Protein AF-A0A662AWI0-F1 (afdb_monomer)

Secondary structure (DSSP, 8-state):
-HHHHHHHHHHHHHTT-----------SSEEEEEESSSEEEEEEETTTTEEEEEETT--EEEEEE--PPTT-EEEEEEEEESSSS-SSSS-EEEEEEEEEE--SSS--EEEEEEEEEETT--EEEEEETEEEEEEEE-TTS-EEEEEEEPP--

Structure (mmCIF, N/CA/C/O backbone):
data_AF-A0A662AWI0-F1
#
_entry.id   AF-A0A662AWI0-F1
#
loop_
_atom_site.group_PDB
_atom_site.id
_atom_site.type_symbol
_atom_site.label_atom_id
_atom_site.label_alt_id
_atom_site.label_comp_id
_atom_site.label_asym_id
_atom_site.label_entity_id
_atom_site.label_seq_id
_atom_site.pdbx_PDB_ins_code
_atom_site.Cartn_x
_atom_site.Cartn_y
_atom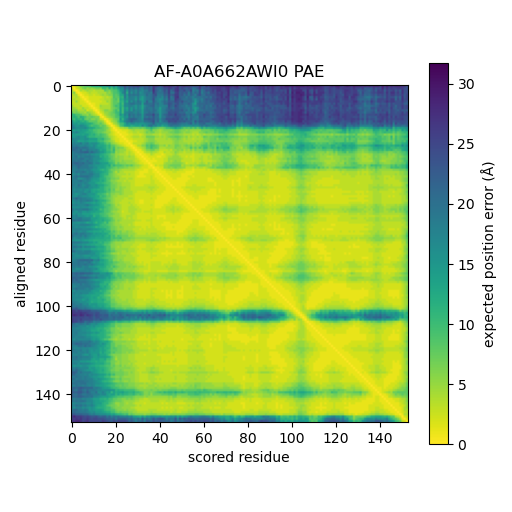_site.Cartn_z
_atom_site.occupancy
_atom_site.B_iso_or_equiv
_atom_site.auth_seq_id
_atom_site.auth_comp_id
_atom_site.auth_asym_id
_atom_site.auth_atom_id
_atom_site.pdbx_PDB_model_num
ATOM 1 N N . MET A 1 1 ? -34.612 44.809 31.678 1.00 61.56 1 MET A N 1
ATOM 2 C CA . MET A 1 1 ? -33.564 44.032 32.384 1.00 61.56 1 MET A CA 1
ATOM 3 C C . MET A 1 1 ? -33.670 42.532 32.130 1.00 61.56 1 MET A C 1
ATOM 5 O O . MET A 1 1 ? -32.707 41.987 31.619 1.00 61.56 1 MET A O 1
ATOM 9 N N . LYS A 1 2 ? -34.803 41.861 32.410 1.00 57.25 2 LYS A N 1
ATOM 10 C CA . LYS A 1 2 ? -34.937 40.403 32.182 1.00 57.25 2 LYS A CA 1
ATOM 11 C C . LYS A 1 2 ? -34.739 39.988 30.711 1.00 57.25 2 LYS A C 1
ATOM 13 O O . LYS A 1 2 ? -33.947 39.102 30.442 1.00 57.25 2 LYS A O 1
ATOM 18 N N . THR A 1 3 ? -35.358 40.697 29.766 1.00 63.75 3 THR A N 1
ATOM 19 C CA . THR A 1 3 ? -35.217 40.459 28.314 1.00 63.75 3 THR A CA 1
ATOM 20 C C . THR A 1 3 ? -33.802 40.705 27.785 1.00 63.75 3 THR A C 1
ATOM 22 O O . THR A 1 3 ? -33.322 39.952 26.947 1.00 63.75 3 THR A O 1
ATOM 25 N N . THR A 1 4 ? -33.104 41.718 28.300 1.00 67.31 4 THR A N 1
ATOM 26 C CA . THR A 1 4 ? -31.722 42.039 27.904 1.00 67.31 4 THR A CA 1
ATOM 27 C C . THR A 1 4 ? -30.740 40.950 28.343 1.00 67.31 4 THR A C 1
ATOM 29 O O . THR A 1 4 ? -29.839 40.595 27.591 1.00 67.31 4 THR A O 1
ATOM 32 N N . LEU A 1 5 ? -30.947 40.376 29.535 1.00 70.75 5 LEU A N 1
ATOM 33 C CA . LEU A 1 5 ? -30.118 39.290 30.060 1.00 70.75 5 LEU A CA 1
ATOM 34 C C . LEU A 1 5 ? -30.319 37.986 29.266 1.00 70.75 5 LEU A C 1
ATOM 36 O O . LEU A 1 5 ? -29.355 37.280 28.986 1.00 70.75 5 LEU A O 1
ATOM 40 N N . THR A 1 6 ? -31.556 37.697 28.849 1.00 72.00 6 THR A N 1
ATOM 41 C CA . THR A 1 6 ? -31.874 36.523 28.022 1.00 72.00 6 THR A CA 1
ATOM 42 C C . THR A 1 6 ? -31.261 36.619 26.625 1.00 72.00 6 THR A C 1
ATOM 44 O O . THR A 1 6 ? -30.706 35.640 26.141 1.00 72.00 6 THR A O 1
ATOM 47 N N . ILE A 1 7 ? -31.297 37.796 25.991 1.00 73.75 7 ILE A N 1
ATOM 48 C CA . ILE A 1 7 ? -30.680 38.001 24.669 1.00 73.75 7 ILE A CA 1
ATOM 49 C C . ILE A 1 7 ? -29.155 37.837 24.750 1.00 73.75 7 ILE A C 1
ATOM 51 O O . ILE A 1 7 ? -28.567 37.181 23.895 1.00 73.75 7 ILE A O 1
ATOM 55 N N . LEU A 1 8 ? -28.518 38.360 25.803 1.00 71.75 8 LEU A N 1
ATOM 56 C CA . LEU A 1 8 ? -27.074 38.214 26.001 1.00 71.75 8 LEU A CA 1
ATOM 57 C C . LEU A 1 8 ? -26.665 36.745 26.210 1.00 71.75 8 LEU A C 1
ATOM 59 O O . LEU A 1 8 ? -25.666 36.300 25.650 1.00 71.75 8 LEU A O 1
ATOM 63 N N . ALA A 1 9 ? -27.468 35.974 26.951 1.00 71.12 9 ALA A N 1
ATOM 64 C CA . ALA A 1 9 ? -27.250 34.540 27.128 1.00 71.12 9 ALA A CA 1
ATOM 65 C C . ALA A 1 9 ? -27.389 33.759 25.806 1.00 71.12 9 ALA A C 1
ATOM 67 O O . ALA A 1 9 ? -26.577 32.882 25.532 1.00 71.12 9 ALA A O 1
ATOM 68 N N . ILE A 1 10 ? -28.359 34.106 24.951 1.00 70.50 10 ILE A N 1
ATOM 69 C CA . ILE A 1 10 ? -28.547 33.457 23.640 1.00 70.50 10 ILE A CA 1
ATOM 70 C C . ILE A 1 10 ? -27.377 33.761 22.689 1.00 70.50 10 ILE A C 1
ATOM 72 O O . ILE A 1 10 ? -26.950 32.881 21.942 1.00 70.50 10 ILE A O 1
ATOM 76 N N . ILE A 1 11 ? -26.820 34.974 22.727 1.00 68.50 11 ILE A N 1
ATOM 77 C CA . ILE A 1 11 ? -25.663 35.346 21.895 1.00 68.50 11 ILE A CA 1
ATOM 78 C C . ILE A 1 11 ? -24.398 34.586 22.333 1.00 68.50 11 ILE A C 1
ATOM 80 O O . ILE A 1 11 ? -23.668 34.089 21.480 1.00 68.50 11 ILE A O 1
ATOM 84 N N . LEU A 1 12 ? -24.174 34.421 23.642 1.00 64.38 12 LEU A N 1
ATOM 85 C CA . LEU A 1 12 ? -23.015 33.699 24.192 1.00 64.38 12 LEU A CA 1
ATOM 86 C C . LEU A 1 12 ? -23.051 32.181 23.935 1.00 64.38 12 LEU A C 1
ATOM 88 O O . LEU A 1 12 ? -22.000 31.554 23.840 1.00 64.38 12 LEU A O 1
ATOM 92 N N . ILE A 1 13 ? -24.240 31.586 23.792 1.00 64.19 13 ILE A N 1
ATOM 93 C CA . ILE A 1 13 ? -24.389 30.154 23.476 1.00 64.19 13 ILE A CA 1
ATOM 94 C C . ILE A 1 13 ? -24.075 29.875 21.994 1.00 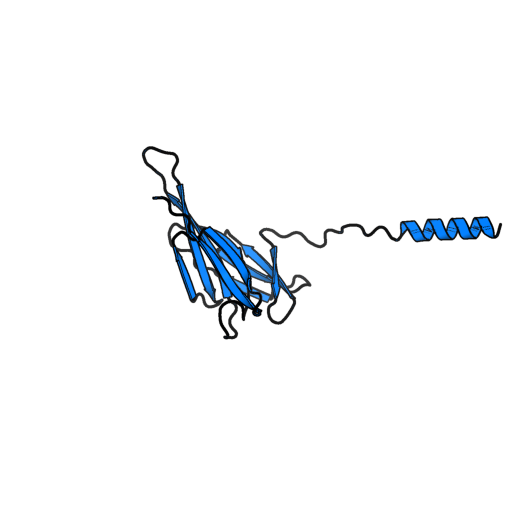64.19 13 ILE A C 1
ATOM 96 O O . ILE A 1 13 ? -23.519 28.829 21.671 1.00 64.19 13 ILE A O 1
ATOM 100 N N . ASN A 1 14 ? -24.362 30.815 21.086 1.00 58.97 14 ASN A N 1
ATOM 101 C CA . ASN A 1 14 ? -24.150 30.612 19.647 1.00 58.97 14 ASN A CA 1
ATOM 102 C C . ASN A 1 14 ? -22.676 30.700 19.214 1.00 58.97 14 ASN A C 1
ATOM 104 O O . ASN A 1 14 ? -22.301 30.096 18.212 1.00 58.97 14 ASN A O 1
ATOM 108 N N . THR A 1 15 ? -21.813 31.393 19.963 1.00 61.59 15 THR A N 1
ATOM 109 C CA . THR A 1 15 ? -20.374 31.455 19.641 1.00 61.59 15 THR A CA 1
ATOM 110 C C . THR A 1 15 ? -19.616 30.174 19.999 1.00 61.59 15 THR A C 1
ATOM 112 O O . THR A 1 15 ? -18.512 29.973 19.506 1.00 61.59 15 THR A O 1
ATOM 115 N N . GLY A 1 16 ? -20.198 29.298 20.829 1.00 60.12 16 GLY A N 1
ATOM 116 C CA . GLY A 1 16 ? -19.610 28.007 21.213 1.00 60.12 16 GLY A CA 1
ATOM 117 C C . GLY A 1 16 ? -19.914 26.849 20.255 1.00 60.12 16 GLY A C 1
ATOM 118 O O . GLY A 1 16 ? -19.417 25.751 20.471 1.00 60.12 16 GLY A O 1
ATOM 119 N N . LEU A 1 17 ? -20.728 27.075 19.216 1.00 62.25 17 LEU A N 1
ATOM 120 C CA . LEU A 1 17 ? -21.188 26.032 18.286 1.00 62.25 17 LEU A CA 1
ATOM 121 C C . LEU A 1 17 ? -20.498 26.073 16.917 1.00 62.25 17 LEU A C 1
ATOM 123 O O . LEU A 1 17 ? -20.916 25.380 15.991 1.00 62.25 17 LEU A O 1
ATOM 127 N N . MET A 1 18 ? -19.429 26.855 16.771 1.00 66.94 18 MET A N 1
ATOM 128 C CA . MET A 1 18 ? -18.598 26.782 15.574 1.00 66.94 18 MET A CA 1
ATOM 129 C C . MET A 1 18 ? -17.776 25.494 15.651 1.00 66.94 18 MET A C 1
ATOM 131 O O . MET A 1 18 ? -16.740 25.460 16.310 1.00 66.94 18 MET A O 1
ATOM 135 N N . SER A 1 19 ? -18.251 24.425 15.006 1.00 69.88 19 SER A N 1
ATOM 136 C CA . SER A 1 19 ? -17.413 23.265 14.695 1.00 69.88 19 SER A CA 1
ATOM 137 C C . SER A 1 19 ? -16.270 23.763 13.811 1.00 69.88 19 SER A C 1
ATOM 139 O O . SER A 1 19 ? -16.466 24.082 12.639 1.00 69.88 19 SER A O 1
ATOM 141 N N . GLN A 1 20 ? -15.099 23.960 14.414 1.00 80.81 20 GLN A N 1
ATOM 142 C CA . GLN A 1 20 ? -13.889 24.326 13.693 1.00 80.81 20 GLN A CA 1
ATOM 143 C C . GLN A 1 20 ? -13.219 23.041 13.230 1.00 80.81 20 GLN A C 1
ATOM 145 O O . GLN A 1 20 ? -13.101 22.090 14.001 1.00 80.81 20 GLN A O 1
ATOM 150 N N . ILE A 1 21 ? -12.776 23.019 11.975 1.00 86.31 21 ILE A N 1
ATOM 151 C CA . ILE A 1 21 ? -11.877 21.970 11.502 1.00 86.31 21 ILE A CA 1
ATOM 152 C C . ILE A 1 21 ? -10.583 22.109 12.306 1.00 86.31 21 ILE A C 1
ATOM 154 O O . ILE A 1 21 ? -9.933 23.154 12.259 1.00 86.31 21 ILE A O 1
ATOM 158 N N . THR A 1 22 ? -10.228 21.068 13.051 1.00 87.88 22 THR A N 1
ATOM 159 C CA . THR A 1 22 ? -8.973 20.989 13.799 1.00 87.88 22 THR A CA 1
ATOM 160 C C . THR A 1 22 ? -8.041 20.013 13.103 1.00 87.88 22 THR A C 1
ATOM 162 O O . THR A 1 22 ? -8.426 18.878 12.828 1.00 87.88 22 THR A O 1
ATOM 165 N N . LEU A 1 23 ? -6.816 20.452 12.824 1.00 88.31 23 LEU A N 1
ATOM 166 C CA . LEU A 1 23 ? -5.746 19.553 12.412 1.00 88.31 23 LEU A CA 1
ATOM 167 C C . LEU A 1 23 ? -5.337 18.716 13.623 1.00 88.31 23 LEU A C 1
ATOM 169 O O . LEU A 1 23 ? -4.883 19.284 14.615 1.00 88.31 23 LEU A O 1
ATOM 173 N N . ASP A 1 24 ? -5.523 17.403 13.539 1.00 85.25 24 ASP A N 1
ATOM 174 C CA . ASP A 1 24 ? -5.162 16.501 14.633 1.00 85.25 24 ASP A CA 1
ATOM 175 C C . ASP A 1 24 ? -3.679 16.107 14.564 1.00 85.25 24 ASP A C 1
ATOM 177 O O . ASP A 1 24 ? -2.947 16.242 15.542 1.00 85.25 24 ASP A O 1
ATOM 181 N N . ASN A 1 25 ? -3.195 15.704 13.382 1.00 83.56 25 ASN A N 1
ATOM 182 C CA . ASN A 1 25 ? -1.800 15.311 13.188 1.00 83.56 25 ASN A CA 1
ATOM 183 C C . ASN A 1 25 ? -1.321 15.506 11.734 1.00 83.56 25 ASN A C 1
ATOM 185 O O . ASN A 1 25 ? -2.134 15.673 10.822 1.00 83.56 25 ASN A O 1
ATOM 189 N N . VAL A 1 26 ? -0.001 15.491 11.519 1.00 83.12 26 VAL A N 1
ATOM 190 C CA . VAL A 1 26 ? 0.658 15.544 10.200 1.00 83.12 26 VAL A CA 1
ATOM 191 C C . VAL A 1 26 ? 1.652 14.392 10.105 1.00 83.12 26 VAL A C 1
ATOM 193 O O . VAL A 1 26 ? 2.405 14.152 11.045 1.00 83.12 26 VAL A O 1
ATOM 196 N N . TYR A 1 27 ? 1.677 13.718 8.958 1.00 75.19 27 TYR A N 1
ATOM 197 C CA . TYR A 1 27 ? 2.570 12.595 8.692 1.00 75.19 27 TYR A CA 1
ATOM 198 C C . TYR A 1 27 ? 3.430 12.862 7.470 1.00 75.19 27 TYR A C 1
ATOM 200 O O . TYR A 1 27 ? 2.983 13.495 6.512 1.00 75.19 27 TYR A O 1
ATOM 208 N N . ASP A 1 28 ? 4.639 12.314 7.497 1.00 71.81 28 ASP A N 1
ATOM 209 C CA . ASP A 1 28 ? 5.468 12.186 6.310 1.00 71.81 28 ASP A CA 1
ATOM 210 C C . ASP A 1 28 ? 4.982 10.959 5.518 1.00 71.81 28 ASP A C 1
ATOM 212 O O . ASP A 1 28 ? 5.115 9.826 5.980 1.00 71.81 28 ASP A O 1
ATOM 216 N N . GLY A 1 29 ? 4.376 11.187 4.348 1.00 72.50 29 GLY A N 1
ATOM 217 C CA . GLY A 1 29 ? 3.854 10.139 3.459 1.00 72.50 29 GLY A CA 1
ATOM 218 C C . GLY A 1 29 ? 2.334 10.176 3.264 1.00 72.50 29 GLY A C 1
ATOM 219 O O . GLY A 1 29 ? 1.657 11.123 3.666 1.00 72.50 29 GLY A O 1
ATOM 220 N N . THR A 1 30 ? 1.797 9.144 2.609 1.00 79.88 30 THR A N 1
ATOM 221 C CA . THR A 1 30 ? 0.345 8.928 2.502 1.00 79.88 30 THR A CA 1
ATOM 222 C C . THR A 1 30 ? -0.156 8.315 3.803 1.00 79.88 30 THR A C 1
ATOM 224 O O . THR A 1 30 ? 0.520 7.442 4.342 1.00 79.88 30 THR A O 1
ATOM 227 N N . VAL A 1 31 ? -1.317 8.751 4.300 1.00 85.50 31 VAL A N 1
ATOM 228 C CA . VAL A 1 31 ? -2.007 8.104 5.421 1.00 85.50 31 VAL A CA 1
ATOM 229 C C . VAL A 1 31 ? -3.440 7.808 5.041 1.00 85.50 31 VAL A C 1
ATOM 231 O O . VAL A 1 31 ? -4.174 8.696 4.608 1.00 85.50 31 VAL A O 1
ATOM 234 N N . GLU A 1 32 ? -3.833 6.562 5.247 1.00 89.19 32 GLU A N 1
ATOM 235 C CA . GLU A 1 32 ? -5.157 6.055 4.929 1.00 89.19 32 GLU A CA 1
ATOM 236 C C . GLU A 1 32 ? -5.732 5.258 6.098 1.00 89.19 32 GLU A C 1
ATOM 238 O O . GLU A 1 32 ? -5.027 4.839 7.018 1.00 89.19 32 GLU A O 1
ATOM 243 N N . PHE A 1 33 ? -7.049 5.084 6.076 1.00 90.38 33 PHE A N 1
ATOM 244 C CA . PHE A 1 33 ? -7.779 4.342 7.092 1.00 90.38 33 PHE A CA 1
ATOM 245 C C . PHE A 1 33 ? -7.945 2.883 6.665 1.00 90.38 33 PHE A C 1
ATOM 247 O O . PHE A 1 33 ? -8.322 2.605 5.527 1.00 90.38 33 PHE A O 1
ATOM 254 N N . ALA A 1 34 ? -7.732 1.958 7.596 1.00 89.62 34 ALA A N 1
ATOM 255 C CA . ALA A 1 34 ? -7.963 0.534 7.398 1.00 89.62 34 ALA A CA 1
ATOM 256 C C . ALA A 1 34 ? -8.738 -0.066 8.574 1.00 89.62 34 ALA A C 1
ATOM 258 O O . ALA A 1 34 ? -8.645 0.391 9.715 1.00 89.62 34 ALA A O 1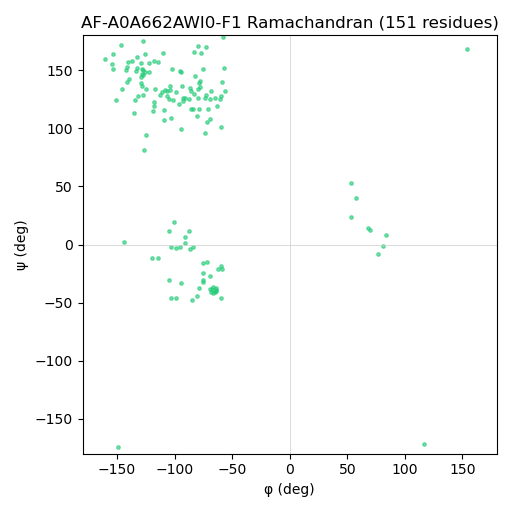
ATOM 259 N N . TYR A 1 35 ? -9.492 -1.128 8.289 1.00 87.88 35 TYR A N 1
ATOM 260 C CA . TYR A 1 35 ? -10.168 -1.919 9.309 1.00 87.88 35 TYR A CA 1
ATOM 261 C C . TYR A 1 35 ? -9.492 -3.289 9.435 1.00 87.88 35 TYR A C 1
ATOM 263 O O . TYR A 1 35 ? -9.637 -4.144 8.561 1.00 87.88 35 TYR A O 1
ATOM 271 N N . LEU A 1 36 ? -8.759 -3.480 10.530 1.00 89.06 36 LEU A N 1
ATOM 272 C CA . LEU A 1 36 ? -7.984 -4.678 10.868 1.00 89.06 36 LEU A CA 1
ATOM 273 C C . LEU A 1 36 ? -8.408 -5.142 12.263 1.00 89.06 36 LEU A C 1
ATOM 275 O O . LEU A 1 36 ? -7.810 -4.746 13.259 1.00 89.06 36 LEU A O 1
ATOM 279 N N . GLU A 1 37 ? -9.534 -5.858 12.340 1.00 85.00 37 GLU A N 1
ATOM 280 C CA . GLU A 1 37 ? -10.201 -6.206 13.614 1.00 85.00 37 GLU A CA 1
ATOM 281 C C . GLU A 1 37 ? -10.494 -4.984 14.515 1.00 85.00 37 GLU A C 1
ATOM 283 O O . GLU A 1 37 ? -10.629 -5.079 15.735 1.00 85.00 37 GLU A O 1
ATOM 288 N N . GLY A 1 38 ? -10.589 -3.807 13.897 1.00 87.81 38 GLY A N 1
ATOM 289 C CA . GLY A 1 38 ? -10.617 -2.516 14.565 1.00 87.81 38 GLY A CA 1
ATOM 290 C C . GLY A 1 38 ? -10.093 -1.413 13.653 1.00 87.81 38 GLY A C 1
ATOM 291 O O . GLY A 1 38 ? -9.523 -1.668 12.592 1.00 87.81 38 GLY A O 1
ATOM 292 N N . GLU A 1 39 ? -10.301 -0.172 14.067 1.00 93.00 39 GLU A N 1
ATOM 293 C CA . GLU A 1 39 ? -9.938 1.010 13.291 1.00 93.00 39 GLU A CA 1
ATOM 294 C C . GLU A 1 39 ? -8.442 1.315 13.424 1.00 93.00 39 GLU A C 1
ATOM 296 O O . GLU A 1 39 ? -7.915 1.447 14.533 1.00 93.00 39 GLU A O 1
ATOM 301 N N . HIS A 1 40 ? -7.764 1.428 12.285 1.00 94.38 40 HIS A N 1
ATOM 302 C CA . HIS A 1 40 ? -6.332 1.685 12.199 1.00 94.38 40 HIS A CA 1
ATOM 303 C C . HIS A 1 40 ? -6.036 2.713 11.110 1.00 94.38 40 HIS A C 1
ATOM 305 O O . HIS A 1 40 ? -6.800 2.886 10.158 1.00 94.38 40 HIS A O 1
ATOM 311 N N . TYR A 1 41 ? -4.882 3.358 11.236 1.00 92.88 41 TYR A N 1
ATOM 312 C CA . TYR A 1 41 ? -4.265 4.094 10.142 1.00 92.88 41 TYR A CA 1
ATOM 313 C C . TYR A 1 41 ? -3.134 3.267 9.557 1.00 92.88 41 TYR A C 1
ATOM 315 O O . TYR A 1 41 ? -2.466 2.526 10.282 1.00 92.88 41 TYR A O 1
ATOM 323 N N . PHE A 1 42 ? -2.860 3.440 8.275 1.00 93.81 42 PHE A N 1
ATOM 324 C CA . PHE A 1 42 ? -1.605 2.993 7.699 1.00 93.81 42 PHE A CA 1
ATOM 325 C C . PHE A 1 42 ? -0.926 4.119 6.942 1.00 93.81 42 PHE A C 1
ATOM 327 O O . PHE A 1 42 ? -1.593 5.009 6.419 1.00 93.81 42 PHE A O 1
ATOM 334 N N . SER A 1 43 ? 0.401 4.072 6.907 1.00 93.38 43 SER A N 1
ATOM 335 C CA . SER A 1 43 ? 1.219 4.970 6.110 1.00 93.38 43 SER A CA 1
ATOM 336 C C . SER A 1 43 ? 2.230 4.217 5.267 1.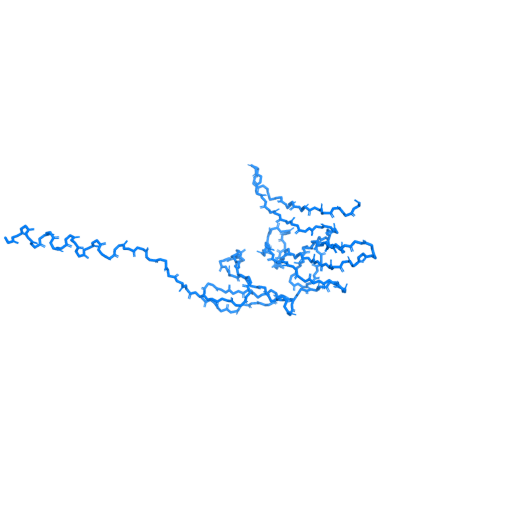00 93.38 43 SER A C 1
ATOM 338 O O . SER A 1 43 ? 2.626 3.097 5.599 1.00 93.38 43 SER A O 1
ATOM 340 N N . THR A 1 44 ? 2.666 4.849 4.182 1.00 94.31 44 THR A N 1
ATOM 341 C CA . THR A 1 44 ? 3.632 4.263 3.249 1.00 94.31 44 THR A CA 1
ATOM 342 C C . THR A 1 44 ? 4.910 5.083 3.205 1.00 94.31 44 THR A C 1
ATOM 344 O O . THR A 1 44 ? 4.897 6.270 2.873 1.00 94.31 44 THR A O 1
ATOM 347 N N . ASP A 1 45 ? 6.024 4.422 3.499 1.00 93.25 45 ASP A N 1
ATOM 348 C CA . ASP A 1 45 ? 7.373 4.926 3.286 1.00 93.25 45 ASP A CA 1
ATOM 349 C C . ASP A 1 45 ? 7.882 4.423 1.929 1.00 93.25 45 ASP A C 1
ATOM 351 O O . ASP A 1 45 ? 8.340 3.287 1.791 1.00 93.25 45 ASP A O 1
ATOM 355 N N . TYR A 1 46 ? 7.800 5.284 0.914 1.00 92.50 46 TYR A N 1
ATOM 356 C CA . TYR A 1 46 ? 8.248 4.980 -0.449 1.00 92.50 46 TYR A CA 1
ATOM 357 C C . TYR A 1 46 ? 9.775 4.919 -0.599 1.00 92.50 46 TYR A C 1
ATOM 359 O O . TYR A 1 46 ? 10.266 4.431 -1.613 1.00 92.50 46 TYR A O 1
ATOM 367 N N . ILE A 1 47 ? 10.543 5.422 0.376 1.00 91.81 47 ILE A N 1
ATOM 368 C CA . ILE A 1 47 ? 12.011 5.356 0.348 1.00 91.81 47 ILE A CA 1
ATOM 369 C C . ILE A 1 47 ? 12.463 3.969 0.802 1.00 91.81 47 ILE A C 1
ATOM 371 O O . ILE A 1 47 ? 13.345 3.371 0.187 1.00 91.81 47 ILE A O 1
ATOM 375 N N . ASN A 1 48 ? 11.848 3.462 1.871 1.00 93.81 48 ASN A N 1
ATOM 376 C CA . ASN A 1 48 ? 12.182 2.164 2.456 1.00 93.81 48 ASN A CA 1
ATOM 377 C C . ASN A 1 48 ? 11.284 1.016 1.965 1.00 93.81 48 ASN A C 1
ATOM 379 O O . ASN A 1 48 ? 11.525 -0.131 2.334 1.00 93.81 48 ASN A O 1
ATOM 383 N N . ASN A 1 49 ? 10.288 1.309 1.122 1.00 95.44 49 ASN A N 1
ATOM 384 C CA . ASN A 1 49 ? 9.281 0.365 0.633 1.00 95.44 49 ASN A CA 1
ATOM 385 C C . ASN A 1 49 ? 8.588 -0.372 1.784 1.00 95.44 49 ASN A C 1
ATOM 387 O O . ASN A 1 49 ? 8.566 -1.602 1.848 1.00 95.44 49 ASN A O 1
ATOM 391 N N . GLU A 1 50 ? 8.061 0.394 2.733 1.00 95.12 50 GLU A N 1
ATOM 392 C CA . GLU A 1 50 ? 7.452 -0.142 3.945 1.00 95.12 50 GLU A CA 1
ATOM 393 C C . GLU A 1 50 ? 6.064 0.453 4.158 1.00 95.12 50 GLU A C 1
ATOM 395 O O . GLU A 1 50 ? 5.847 1.653 3.993 1.00 95.12 50 GLU A O 1
ATOM 400 N N . CYS A 1 51 ? 5.128 -0.389 4.577 1.00 95.06 51 CYS A N 1
ATOM 401 C CA . CYS A 1 51 ? 3.851 0.037 5.112 1.00 95.06 51 CYS A CA 1
ATOM 402 C C . CYS A 1 51 ? 3.869 -0.050 6.642 1.00 95.06 51 CYS A C 1
ATOM 404 O O . CYS A 1 51 ? 4.104 -1.117 7.207 1.00 95.06 51 CYS A O 1
ATOM 406 N N . SER A 1 52 ? 3.580 1.054 7.325 1.00 94.56 52 SER A N 1
ATOM 407 C CA . SER A 1 52 ? 3.450 1.110 8.783 1.00 94.56 52 SER A CA 1
ATOM 408 C C . SER A 1 52 ? 1.981 1.191 9.187 1.00 94.56 52 SER A C 1
ATOM 410 O O . SER A 1 52 ? 1.242 2.007 8.651 1.00 94.56 52 SER A O 1
ATOM 412 N N . ILE A 1 53 ? 1.561 0.378 10.155 1.00 94.31 53 ILE A N 1
ATOM 413 C CA . ILE A 1 53 ? 0.194 0.352 10.693 1.00 94.31 53 ILE A CA 1
ATOM 414 C C . ILE A 1 53 ? 0.202 0.952 12.098 1.00 94.31 53 ILE A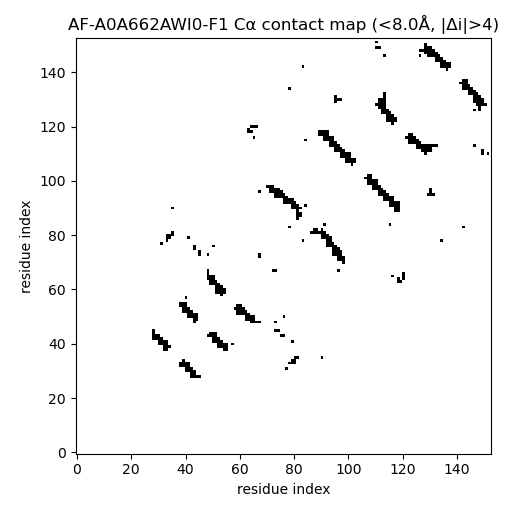 C 1
ATOM 416 O O . ILE A 1 53 ? 1.021 0.573 12.941 1.00 94.31 53 ILE A O 1
ATOM 420 N N . TYR A 1 54 ? -0.735 1.854 12.368 1.00 93.38 54 TYR A N 1
ATOM 421 C CA . TYR A 1 54 ? -0.876 2.588 13.622 1.00 93.38 54 TYR A CA 1
ATOM 422 C C . TYR A 1 54 ? -2.282 2.415 14.193 1.00 93.38 54 TYR A C 1
ATOM 424 O O . TYR A 1 54 ? -3.262 2.319 13.454 1.00 93.38 54 TYR A O 1
ATOM 432 N N . SER A 1 55 ? -2.406 2.429 15.519 1.00 93.56 55 SER A N 1
ATOM 433 C CA . SER A 1 55 ? -3.711 2.629 16.162 1.00 93.56 55 SER A CA 1
ATOM 434 C C . SER A 1 55 ? -4.186 4.079 16.035 1.00 93.56 55 SER A C 1
ATOM 436 O O . SER A 1 55 ? -3.425 4.971 15.657 1.00 93.56 55 SER A O 1
ATOM 438 N N . LEU A 1 56 ? -5.450 4.331 16.395 1.00 91.25 56 LEU A N 1
ATOM 439 C CA . LEU A 1 56 ? -6.042 5.674 16.363 1.00 91.25 56 LEU A CA 1
ATOM 440 C C . LEU A 1 56 ? -5.371 6.695 17.296 1.00 91.25 56 LEU A C 1
ATOM 442 O O . LEU A 1 56 ? -5.505 7.892 17.079 1.00 91.25 56 LEU A O 1
ATOM 446 N N . ASP A 1 57 ? -4.651 6.237 18.322 1.00 91.31 57 ASP A N 1
ATOM 447 C CA . ASP A 1 57 ? -3.802 7.066 19.192 1.00 91.31 57 ASP A CA 1
ATOM 448 C C . ASP A 1 57 ? -2.372 7.240 18.642 1.00 91.31 57 ASP A C 1
ATOM 450 O O . ASP A 1 57 ? -1.480 7.711 19.349 1.00 91.31 57 ASP A O 1
ATOM 454 N N . TYR A 1 58 ? -2.154 6.851 17.383 1.00 88.50 58 TYR A N 1
ATOM 455 C CA . TYR A 1 58 ? -0.915 7.021 16.624 1.00 88.50 58 TYR A CA 1
ATOM 456 C C . TYR A 1 58 ? 0.264 6.166 17.092 1.00 88.50 58 TYR A C 1
ATOM 458 O O . TYR A 1 58 ? 1.396 6.362 16.642 1.00 88.50 58 TYR A O 1
ATOM 466 N N . ALA A 1 59 ? 0.024 5.178 17.953 1.00 91.81 59 ALA A N 1
ATOM 467 C CA . ALA A 1 59 ? 1.047 4.210 18.315 1.00 91.81 59 ALA A CA 1
ATOM 468 C C . ALA A 1 59 ? 1.289 3.215 17.167 1.00 91.81 59 ALA A C 1
ATOM 470 O O . ALA A 1 59 ? 0.362 2.549 16.704 1.00 91.81 59 ALA A O 1
ATOM 471 N N . LEU A 1 60 ? 2.551 3.079 16.744 1.00 93.31 60 LEU A N 1
ATOM 472 C CA . LEU A 1 60 ? 2.964 2.073 15.763 1.00 93.31 60 LEU A CA 1
ATOM 473 C C . LEU A 1 60 ? 2.643 0.666 16.289 1.00 93.31 60 LEU A C 1
ATOM 475 O O . LEU A 1 60 ? 3.036 0.308 17.402 1.00 93.31 60 LEU A O 1
ATOM 479 N N . LYS A 1 61 ? 1.950 -0.131 15.476 1.00 94.56 61 LYS A N 1
ATOM 480 C CA . LYS A 1 61 ? 1.614 -1.532 15.761 1.00 94.56 61 LYS A CA 1
ATOM 481 C C . LYS A 1 61 ? 2.496 -2.493 14.998 1.00 94.56 61 LYS A C 1
ATOM 483 O O . LYS A 1 61 ? 3.006 -3.444 15.582 1.00 94.56 61 LYS A O 1
ATOM 488 N N . GLN A 1 62 ? 2.677 -2.231 13.711 1.00 94.38 62 GLN A N 1
ATOM 489 C CA . GLN A 1 62 ? 3.333 -3.163 12.812 1.00 94.38 62 GLN A CA 1
ATOM 490 C C . GLN A 1 62 ? 3.957 -2.436 11.628 1.00 94.38 62 GLN A C 1
ATOM 492 O O . GLN A 1 62 ? 3.522 -1.350 11.250 1.00 94.38 62 GLN A O 1
ATOM 497 N N . LYS A 1 63 ? 4.980 -3.063 11.052 1.00 95.19 63 LYS A N 1
ATOM 498 C CA . LYS A 1 63 ? 5.625 -2.673 9.803 1.00 95.19 63 LYS A CA 1
ATOM 499 C C . LYS A 1 63 ? 5.606 -3.864 8.856 1.00 95.19 63 LYS A C 1
ATOM 501 O O . LYS A 1 63 ? 5.926 -4.974 9.276 1.00 95.19 63 LYS A O 1
ATOM 506 N N . ILE A 1 64 ? 5.234 -3.624 7.608 1.00 96.44 64 ILE A N 1
ATOM 507 C CA . ILE A 1 64 ? 5.198 -4.610 6.531 1.00 96.44 64 ILE A CA 1
ATOM 508 C C . ILE A 1 64 ? 6.167 -4.131 5.455 1.00 96.44 64 ILE A C 1
ATOM 510 O O . ILE A 1 64 ? 5.958 -3.078 4.853 1.00 96.44 64 ILE A O 1
ATOM 514 N N . SER A 1 65 ? 7.238 -4.889 5.229 1.00 96.81 65 SER A N 1
ATOM 515 C CA . SER A 1 65 ? 8.168 -4.609 4.135 1.00 96.81 65 SER A CA 1
ATOM 516 C C . SER A 1 65 ? 7.573 -5.098 2.817 1.00 96.81 65 SER A C 1
ATOM 518 O O . SER A 1 65 ? 7.021 -6.195 2.751 1.00 96.81 65 SER A O 1
ATOM 520 N N . ILE A 1 66 ? 7.673 -4.277 1.776 1.00 96.88 66 ILE A N 1
ATOM 521 C CA . ILE A 1 66 ? 7.139 -4.559 0.448 1.00 96.88 66 ILE A CA 1
ATOM 522 C C . ILE A 1 66 ? 8.316 -4.822 -0.483 1.00 96.88 66 ILE A C 1
ATOM 524 O O . ILE A 1 66 ? 9.129 -3.938 -0.759 1.00 96.88 66 ILE A O 1
ATOM 528 N N . GLU A 1 67 ? 8.399 -6.047 -0.994 1.00 95.94 67 GLU A N 1
ATOM 529 C CA . GLU A 1 67 ? 9.419 -6.407 -1.973 1.00 95.94 67 GLU A CA 1
ATOM 530 C C . GLU A 1 67 ? 9.117 -5.755 -3.327 1.00 95.94 67 GLU A C 1
ATOM 532 O O . GLU A 1 67 ? 8.225 -6.172 -4.071 1.00 95.94 67 GLU A O 1
ATOM 537 N N . VAL A 1 68 ? 9.889 -4.720 -3.654 1.00 96.19 68 VAL A N 1
ATOM 538 C CA . VAL A 1 68 ? 9.828 -4.055 -4.956 1.00 96.19 68 VAL A CA 1
ATOM 539 C C . VAL A 1 68 ? 10.677 -4.833 -5.967 1.00 96.19 68 VAL A C 1
ATOM 541 O O . VAL A 1 68 ? 11.845 -5.123 -5.687 1.00 96.19 68 VAL A O 1
ATOM 544 N N . PRO A 1 69 ? 10.138 -5.169 -7.154 1.00 92.19 69 PRO A N 1
ATOM 545 C CA . PRO A 1 69 ? 10.921 -5.796 -8.215 1.00 92.19 69 PRO A CA 1
ATOM 546 C C . PRO A 1 69 ? 12.142 -4.960 -8.634 1.00 92.19 69 PRO A C 1
ATOM 548 O O . PRO A 1 69 ? 12.133 -3.732 -8.567 1.00 92.19 69 PRO A O 1
ATOM 551 N N . THR A 1 70 ? 13.192 -5.620 -9.127 1.00 93.50 70 THR A N 1
ATOM 552 C CA . THR A 1 70 ? 14.394 -4.943 -9.644 1.00 93.50 70 THR A CA 1
ATOM 553 C C . THR A 1 70 ? 14.039 -3.949 -10.752 1.00 93.50 70 THR A C 1
ATOM 555 O O . THR A 1 70 ? 13.330 -4.315 -11.684 1.00 93.50 70 THR A O 1
ATOM 558 N N . ASP A 1 71 ? 14.567 -2.725 -10.664 1.00 94.75 71 ASP A N 1
ATOM 559 C CA . ASP A 1 71 ? 14.321 -1.603 -11.589 1.00 94.75 71 ASP A CA 1
ATOM 560 C C . ASP A 1 71 ? 12.895 -1.025 -11.558 1.00 94.75 71 ASP A C 1
ATOM 562 O O . ASP A 1 71 ? 12.515 -0.257 -12.443 1.00 94.75 71 ASP A O 1
ATOM 566 N N . TRP A 1 72 ? 12.114 -1.363 -10.531 1.00 97.25 72 TRP A N 1
ATOM 567 C CA . TRP A 1 72 ? 10.815 -0.758 -10.251 1.00 97.25 72 TRP A CA 1
ATOM 568 C C . TRP A 1 72 ? 10.869 0.110 -8.994 1.00 97.25 72 TRP A C 1
ATOM 570 O O . TRP A 1 72 ? 11.791 0.028 -8.182 1.00 97.25 72 TRP A O 1
ATOM 580 N N . TYR A 1 73 ? 9.841 0.934 -8.833 1.00 97.44 73 TYR A N 1
ATOM 581 C CA . TYR A 1 73 ? 9.612 1.786 -7.674 1.00 97.44 73 TYR A CA 1
ATOM 582 C C . TYR A 1 73 ? 8.195 1.564 -7.154 1.00 97.44 73 TYR A C 1
ATOM 584 O O . TYR A 1 73 ? 7.273 1.329 -7.939 1.00 97.44 73 TYR A O 1
ATOM 592 N N . LEU A 1 74 ? 8.009 1.660 -5.839 1.00 96.88 74 LEU A N 1
ATOM 593 C CA . LEU A 1 74 ? 6.682 1.651 -5.234 1.00 96.88 74 LEU A CA 1
ATOM 594 C C . LEU A 1 74 ? 5.951 2.956 -5.591 1.00 96.88 74 LEU A C 1
ATOM 596 O O . LEU A 1 74 ? 6.477 4.045 -5.368 1.00 96.88 74 LEU A O 1
ATOM 600 N N . ASN A 1 75 ? 4.762 2.835 -6.177 1.00 95.50 75 ASN A N 1
ATOM 601 C CA . ASN A 1 75 ? 3.906 3.956 -6.567 1.00 95.50 75 ASN A CA 1
ATOM 602 C C . ASN A 1 75 ? 2.814 4.226 -5.532 1.00 95.50 75 ASN A C 1
ATOM 604 O O . ASN A 1 75 ? 2.547 5.377 -5.211 1.00 95.50 75 ASN A O 1
ATOM 608 N N . ASP A 1 76 ? 2.147 3.165 -5.079 1.00 95.31 76 ASP A N 1
ATOM 609 C CA . ASP A 1 76 ? 0.966 3.250 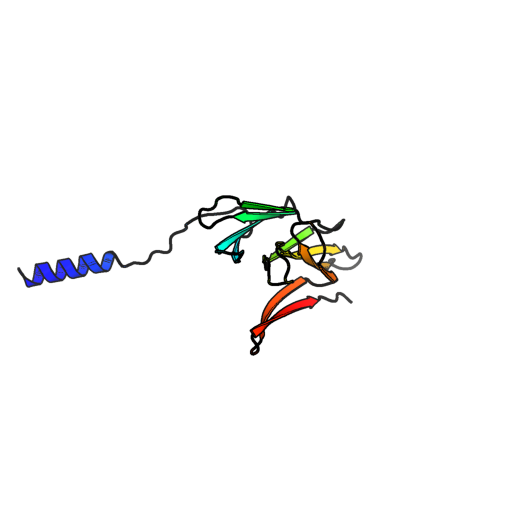-4.222 1.00 95.31 76 ASP A CA 1
ATOM 610 C C . ASP A 1 76 ? 0.818 1.984 -3.374 1.00 95.31 76 ASP A C 1
ATOM 612 O O . ASP A 1 76 ? 1.217 0.894 -3.802 1.00 95.31 76 ASP A O 1
ATOM 616 N N . VAL A 1 77 ? 0.223 2.135 -2.193 1.00 95.69 77 VAL A N 1
ATOM 617 C CA . VAL A 1 77 ? -0.194 1.036 -1.319 1.00 95.69 77 VAL A CA 1
ATOM 618 C C . VAL A 1 77 ? -1.595 1.338 -0.828 1.00 95.69 77 VAL A C 1
ATOM 620 O O . VAL A 1 77 ? -1.827 2.374 -0.218 1.00 95.69 77 VAL A O 1
ATOM 623 N N . SER A 1 78 ? -2.519 0.414 -1.058 1.00 94.94 78 SER A N 1
ATOM 624 C CA . SER A 1 78 ? -3.927 0.601 -0.729 1.00 94.94 78 SER A CA 1
ATOM 625 C C . SER A 1 78 ? -4.596 -0.709 -0.308 1.00 94.94 78 SER A C 1
ATOM 627 O O . SER A 1 78 ? -4.024 -1.798 -0.398 1.00 94.94 78 SER A O 1
ATOM 629 N N . TYR A 1 79 ? -5.835 -0.599 0.180 1.00 94.19 79 TYR A N 1
ATOM 630 C CA . TYR A 1 79 ? -6.703 -1.733 0.529 1.00 94.19 79 TYR A CA 1
ATOM 631 C C . TYR A 1 79 ? -6.120 -2.705 1.564 1.00 94.19 79 TYR A C 1
ATOM 633 O O . TYR A 1 79 ? -6.305 -3.913 1.446 1.00 94.19 79 TYR A O 1
ATOM 641 N N . ILE A 1 80 ? -5.450 -2.190 2.597 1.00 95.31 80 ILE A N 1
ATOM 642 C CA . ILE A 1 80 ? -4.908 -3.041 3.662 1.00 95.31 80 ILE A CA 1
ATOM 643 C C . ILE A 1 80 ? -6.039 -3.722 4.431 1.00 95.31 80 ILE A C 1
ATOM 645 O O . ILE A 1 80 ? -6.961 -3.063 4.921 1.00 95.31 80 ILE A O 1
ATOM 649 N N . SER A 1 81 ? -5.980 -5.046 4.532 1.00 93.81 81 SER A N 1
ATOM 650 C CA . SER A 1 81 ? -7.024 -5.851 5.162 1.00 93.81 81 SER A CA 1
ATOM 651 C C . SER A 1 81 ? -6.509 -7.222 5.562 1.00 93.81 81 SER A C 1
ATOM 653 O O . SER A 1 81 ? -5.545 -7.687 4.985 1.00 93.81 81 SER A O 1
ATOM 655 N N . ALA A 1 82 ? -7.196 -7.886 6.489 1.00 93.00 82 ALA A N 1
ATOM 656 C CA . ALA A 1 82 ? -7.006 -9.313 6.744 1.00 93.00 82 ALA A CA 1
ATOM 657 C C . ALA A 1 82 ? -8.065 -10.204 6.071 1.00 93.00 82 ALA A C 1
ATOM 659 O O . ALA A 1 82 ? -8.073 -11.405 6.281 1.00 93.00 82 ALA A O 1
ATOM 660 N N . LYS A 1 83 ? -9.069 -9.621 5.392 1.00 91.56 83 LYS A N 1
ATOM 661 C CA . LYS A 1 83 ? -10.259 -10.363 4.915 1.00 91.56 83 LYS A CA 1
ATOM 662 C C . LYS A 1 83 ? -10.800 -9.903 3.557 1.00 91.56 83 LYS A C 1
ATOM 664 O O . LYS A 1 83 ? -11.848 -10.372 3.119 1.00 91.56 83 LYS A O 1
ATOM 669 N N . ILE A 1 84 ? -10.155 -8.935 2.898 1.00 92.88 84 ILE A N 1
ATOM 670 C CA . ILE A 1 84 ? -10.607 -8.454 1.580 1.00 92.88 84 ILE A CA 1
ATOM 671 C C . ILE A 1 84 ? -10.181 -9.415 0.464 1.00 92.88 84 ILE A C 1
ATOM 673 O O . ILE A 1 84 ? -10.938 -9.596 -0.492 1.00 92.88 84 ILE A O 1
ATOM 677 N N . PHE A 1 85 ? -8.985 -10.004 0.556 1.00 94.50 85 PHE A N 1
ATOM 678 C CA . PHE A 1 85 ? -8.394 -10.767 -0.547 1.00 94.50 85 PHE A CA 1
ATOM 679 C C . PHE A 1 85 ? -8.454 -12.283 -0.353 1.00 94.50 85 PHE A C 1
ATOM 681 O O . PHE A 1 85 ? -8.552 -13.008 -1.346 1.00 94.50 85 PHE A O 1
ATOM 688 N N . ASN A 1 86 ? -8.420 -12.767 0.888 1.00 91.75 86 ASN A N 1
ATOM 689 C CA . ASN A 1 86 ? -8.616 -14.174 1.233 1.00 91.75 86 ASN A CA 1
ATOM 690 C C . ASN A 1 86 ? -9.271 -14.306 2.634 1.00 91.75 86 ASN A C 1
ATOM 692 O O . ASN A 1 86 ? -9.697 -13.307 3.211 1.00 91.75 86 ASN A O 1
ATOM 696 N N . ASP A 1 87 ? -9.407 -15.538 3.141 1.00 91.25 87 ASP A N 1
ATOM 697 C CA . ASP A 1 87 ? -10.083 -15.841 4.414 1.00 91.25 87 ASP A CA 1
ATOM 698 C C . ASP A 1 87 ? -9.127 -16.135 5.595 1.00 91.25 87 ASP A C 1
ATOM 700 O O . ASP A 1 87 ? -9.600 -16.383 6.712 1.00 91.25 87 ASP A O 1
ATOM 704 N N . ASP A 1 88 ? -7.808 -16.139 5.382 1.00 92.62 88 ASP A N 1
ATOM 705 C CA . ASP A 1 88 ? -6.808 -16.395 6.425 1.00 92.62 88 ASP A CA 1
ATOM 706 C C . ASP A 1 88 ? -6.546 -15.153 7.299 1.00 92.62 88 ASP A C 1
ATOM 708 O O . ASP A 1 88 ? -7.141 -14.105 7.082 1.00 92.62 88 ASP A O 1
ATOM 712 N N . ASP A 1 89 ? -5.802 -15.298 8.398 1.00 92.31 89 ASP A N 1
ATOM 713 C CA . ASP A 1 89 ? -5.638 -14.227 9.398 1.00 92.31 89 ASP A CA 1
ATOM 714 C C . ASP A 1 89 ? -4.433 -13.307 9.126 1.00 92.31 89 ASP A C 1
ATOM 716 O O . ASP A 1 89 ? -4.111 -12.465 9.966 1.00 92.31 89 ASP A O 1
ATOM 720 N N . GLN A 1 90 ? -3.748 -13.463 7.991 1.00 95.31 90 GLN A N 1
ATOM 721 C CA . GLN A 1 90 ? -2.660 -12.569 7.607 1.00 95.31 90 GLN A CA 1
ATOM 722 C C . GLN A 1 90 ? -3.204 -11.232 7.122 1.00 95.31 90 GLN A C 1
ATOM 724 O O . GLN A 1 90 ? -4.288 -11.128 6.562 1.00 95.31 90 GLN A O 1
ATOM 729 N N . ILE A 1 91 ? -2.411 -10.183 7.317 1.00 96.19 91 ILE A N 1
ATOM 730 C CA . ILE A 1 91 ? -2.675 -8.895 6.685 1.00 96.19 91 ILE A CA 1
ATOM 731 C C . ILE A 1 91 ? -2.184 -8.952 5.239 1.00 96.19 91 ILE A C 1
ATOM 733 O O . ILE A 1 91 ? -1.049 -9.341 4.970 1.00 96.19 91 ILE A O 1
ATOM 737 N N . GLU A 1 92 ? -3.003 -8.481 4.313 1.00 96.81 92 GLU A N 1
ATOM 738 C CA . GLU A 1 92 ? -2.652 -8.227 2.928 1.00 96.81 92 GLU A CA 1
ATOM 739 C C . GLU A 1 92 ? -2.791 -6.757 2.559 1.00 96.81 92 GLU A C 1
ATOM 741 O O . GLU A 1 92 ? -3.552 -5.997 3.161 1.00 96.81 92 GLU A O 1
ATOM 746 N N . LEU A 1 93 ? -2.084 -6.372 1.503 1.00 96.81 93 LEU A N 1
ATOM 747 C CA . LEU A 1 93 ? -2.172 -5.058 0.887 1.00 96.81 93 LEU A CA 1
ATOM 748 C C . LEU A 1 93 ? -2.085 -5.167 -0.632 1.00 96.81 93 LEU A C 1
ATOM 750 O O . LEU A 1 93 ? -1.463 -6.084 -1.179 1.00 96.81 93 LEU A O 1
ATOM 754 N N . LEU A 1 94 ? -2.689 -4.202 -1.316 1.00 97.62 94 LEU A N 1
ATOM 755 C CA . LEU A 1 94 ? -2.474 -3.976 -2.735 1.00 97.62 94 LEU A CA 1
ATOM 756 C C . LEU A 1 94 ? -1.323 -2.983 -2.894 1.00 97.62 94 LEU A C 1
ATOM 758 O O . LEU A 1 94 ? -1.366 -1.894 -2.333 1.00 97.62 94 LEU A O 1
ATOM 762 N N . ALA A 1 95 ? -0.312 -3.347 -3.675 1.00 97.56 95 ALA A N 1
ATOM 763 C CA . ALA A 1 95 ? 0.807 -2.485 -4.023 1.00 97.56 95 ALA A CA 1
ATOM 764 C C . ALA A 1 95 ? 0.832 -2.247 -5.534 1.00 97.56 95 ALA A C 1
ATOM 766 O O . ALA A 1 95 ? 0.725 -3.187 -6.327 1.00 97.56 95 ALA A O 1
ATOM 767 N N . VAL A 1 96 ? 1.002 -0.990 -5.934 1.00 97.62 96 VAL A N 1
ATOM 768 C CA . VAL A 1 96 ? 1.253 -0.605 -7.324 1.00 97.62 96 VAL A CA 1
ATOM 769 C C . VAL A 1 96 ? 2.712 -0.205 -7.446 1.00 97.62 96 VAL A C 1
ATOM 771 O O . VAL A 1 96 ? 3.213 0.598 -6.663 1.00 97.62 96 VAL A O 1
ATOM 774 N N . PHE A 1 97 ? 3.383 -0.730 -8.459 1.00 97.62 97 PHE A N 1
ATOM 775 C CA . PHE A 1 97 ? 4.747 -0.392 -8.825 1.00 97.62 97 PHE A CA 1
ATOM 776 C C . PHE A 1 97 ? 4.763 0.292 -10.183 1.00 97.62 97 PHE A C 1
ATOM 778 O O . PHE A 1 97 ? 3.868 0.095 -11.011 1.00 97.62 97 PHE A O 1
ATOM 785 N N . TYR A 1 98 ? 5.813 1.065 -10.425 1.00 96.88 98 TYR A N 1
ATOM 786 C CA . TYR A 1 98 ? 6.072 1.664 -11.724 1.00 96.88 98 TYR A CA 1
ATOM 787 C C . TYR A 1 98 ? 7.557 1.631 -12.079 1.00 96.88 98 TYR A C 1
ATOM 789 O O . TYR A 1 98 ? 8.420 1.583 -11.200 1.00 96.88 98 TYR A O 1
ATOM 797 N N . ARG A 1 99 ? 7.859 1.694 -13.374 1.00 96.00 99 ARG A N 1
ATOM 798 C CA . ARG A 1 99 ? 9.212 1.959 -13.876 1.00 96.00 99 ARG A CA 1
ATOM 799 C C . ARG A 1 99 ? 9.162 2.835 -15.111 1.00 96.00 99 ARG A C 1
ATOM 801 O O . ARG A 1 99 ? 8.198 2.786 -15.867 1.00 96.00 99 ARG A O 1
ATOM 808 N N . TYR A 1 100 ? 10.203 3.631 -15.321 1.00 94.38 100 TYR A N 1
ATOM 809 C CA . TYR A 1 100 ? 10.341 4.435 -16.530 1.00 94.38 100 TYR A CA 1
ATOM 810 C C . TYR A 1 100 ? 11.140 3.672 -17.587 1.00 94.38 100 TYR A C 1
ATOM 812 O O . TYR A 1 100 ? 12.267 3.248 -17.328 1.00 94.38 100 TYR A O 1
ATOM 820 N N . ILE A 1 101 ? 10.569 3.537 -18.779 1.00 92.81 101 ILE A N 1
ATOM 821 C CA . ILE A 1 101 ? 11.201 2.953 -19.956 1.00 92.81 101 ILE A CA 1
ATOM 822 C C . ILE A 1 101 ? 11.618 4.091 -20.892 1.00 92.81 101 ILE A C 1
ATOM 824 O O . ILE A 1 101 ? 10.755 4.743 -21.489 1.00 92.81 101 ILE A O 1
ATOM 828 N N . PRO A 1 102 ? 12.927 4.371 -21.032 1.00 91.62 102 PRO A N 1
ATOM 829 C CA . PRO A 1 102 ? 13.394 5.352 -21.999 1.00 91.62 102 PRO A CA 1
ATOM 830 C C . PRO A 1 102 ? 13.177 4.826 -23.424 1.00 91.62 102 PRO A 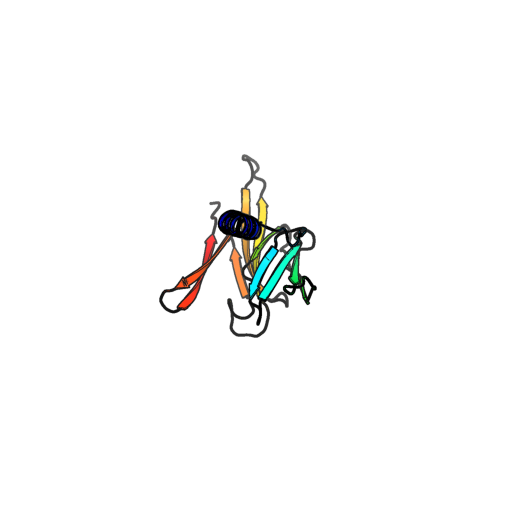C 1
ATOM 832 O O . PRO A 1 102 ? 13.563 3.702 -23.736 1.00 91.62 102 PRO A O 1
ATOM 835 N N . ASP A 1 103 ? 12.601 5.658 -24.288 1.00 86.81 103 ASP A N 1
ATOM 836 C CA . ASP A 1 103 ? 12.534 5.410 -25.730 1.00 86.81 103 ASP A CA 1
ATOM 837 C C . ASP A 1 103 ? 13.706 6.128 -26.424 1.00 86.81 103 ASP A C 1
ATOM 839 O O . ASP A 1 103 ? 14.200 7.151 -25.937 1.00 86.81 103 ASP A O 1
ATOM 843 N N . THR A 1 104 ? 14.191 5.579 -27.536 1.00 81.31 104 THR A N 1
ATOM 844 C CA . THR A 1 104 ? 15.259 6.185 -28.337 1.00 81.31 104 THR A CA 1
ATOM 845 C C . THR A 1 104 ? 14.777 7.376 -29.161 1.00 81.31 104 THR A C 1
ATOM 847 O O . THR A 1 104 ? 15.569 8.292 -29.385 1.00 81.31 104 THR A O 1
ATOM 850 N N . ASP A 1 105 ? 13.506 7.386 -29.582 1.00 78.19 105 ASP A N 1
ATOM 851 C CA . ASP A 1 105 ? 12.978 8.353 -30.558 1.00 78.19 105 ASP A CA 1
ATOM 852 C C . ASP A 1 105 ? 11.833 9.236 -30.019 1.00 78.19 105 ASP A C 1
ATOM 854 O O . ASP A 1 105 ? 11.487 10.248 -30.638 1.00 78.19 105 ASP A O 1
ATOM 858 N N . THR A 1 106 ? 11.263 8.914 -28.853 1.00 78.81 106 THR A N 1
ATOM 859 C CA . THR A 1 106 ? 10.225 9.720 -28.183 1.00 78.81 106 THR A CA 1
ATOM 860 C C . THR A 1 106 ? 10.586 10.043 -26.733 1.00 78.81 106 THR A C 1
ATOM 862 O O . THR A 1 106 ? 11.576 9.569 -26.181 1.00 78.81 106 THR A O 1
ATOM 865 N N . THR A 1 107 ? 9.761 10.861 -26.067 1.00 82.56 107 THR A N 1
ATOM 866 C CA . THR A 1 107 ? 9.729 10.844 -24.599 1.00 82.56 107 THR A CA 1
ATOM 867 C C . THR A 1 107 ? 9.310 9.436 -24.181 1.00 82.56 107 THR A C 1
ATOM 869 O O . THR A 1 107 ? 8.294 8.952 -24.682 1.00 82.56 107 THR A O 1
ATOM 872 N N . GLY A 1 108 ? 10.107 8.771 -23.344 1.00 89.50 108 GLY A N 1
ATOM 873 C CA . GLY A 1 108 ? 9.822 7.420 -22.860 1.00 89.50 108 GLY A CA 1
ATOM 874 C C . GLY A 1 108 ? 8.478 7.316 -22.134 1.00 89.50 108 GLY A C 1
ATOM 875 O O . GLY A 1 108 ? 7.761 8.305 -21.966 1.00 89.50 108 GLY A O 1
ATOM 876 N N . HIS A 1 109 ? 8.133 6.117 -21.685 1.00 91.12 109 HIS A N 1
ATOM 877 C CA . HIS A 1 109 ? 6.850 5.842 -21.038 1.00 91.12 109 HIS A CA 1
ATOM 878 C C . HIS A 1 109 ? 7.041 5.191 -19.667 1.00 91.12 109 HIS A C 1
ATOM 880 O O . HIS A 1 109 ? 8.126 4.725 -19.328 1.00 91.12 109 HIS A O 1
ATOM 886 N N . TYR A 1 110 ? 5.986 5.188 -18.856 1.00 92.81 110 TYR A N 1
ATOM 887 C CA . TYR A 1 110 ? 5.968 4.465 -17.590 1.00 92.81 110 TYR A CA 1
ATOM 888 C C . TYR A 1 110 ? 5.248 3.143 -17.772 1.00 92.81 110 TYR A C 1
ATOM 890 O O . TYR A 1 110 ? 4.144 3.134 -18.293 1.00 92.81 110 TYR A O 1
ATOM 898 N N . GLU A 1 111 ? 5.837 2.052 -17.306 1.00 95.38 111 GLU A N 1
ATOM 899 C CA . GLU A 1 111 ? 5.124 0.793 -17.126 1.00 95.38 111 GLU A CA 1
ATOM 900 C C . GLU A 1 111 ? 4.623 0.689 -15.686 1.00 95.38 111 GLU A C 1
ATOM 902 O O . GLU A 1 111 ? 5.27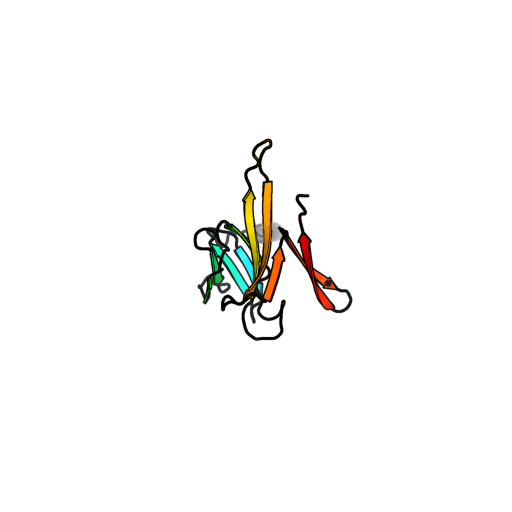3 1.185 -14.763 1.00 95.38 111 GLU A O 1
ATOM 907 N N . TYR A 1 112 ? 3.487 0.016 -15.499 1.00 96.38 112 TYR A N 1
ATOM 908 C CA . TYR A 1 112 ? 2.861 -0.195 -14.195 1.00 96.38 112 TYR A CA 1
ATOM 909 C C . TYR A 1 112 ? 2.680 -1.676 -13.890 1.00 96.38 112 TYR A C 1
ATOM 911 O O . TYR A 1 112 ? 2.608 -2.511 -14.792 1.00 96.38 112 TYR A O 1
ATOM 919 N N . HIS A 1 113 ? 2.591 -2.004 -12.607 1.00 96.06 113 HIS A N 1
ATOM 920 C CA . HIS A 1 113 ? 2.419 -3.371 -12.13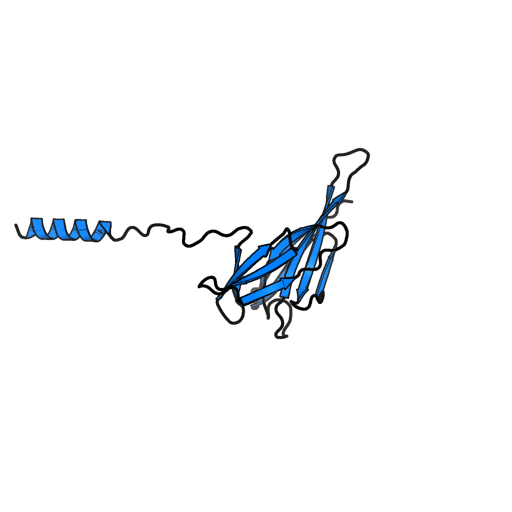7 1.00 96.06 113 HIS A CA 1
ATOM 921 C C . HIS A 1 113 ? 1.658 -3.360 -10.816 1.00 96.06 113 HIS A C 1
ATOM 923 O O . HIS A 1 113 ? 2.087 -2.710 -9.873 1.00 96.06 113 HIS A O 1
ATOM 929 N N . THR A 1 114 ? 0.543 -4.080 -10.718 1.00 97.94 114 THR A N 1
ATOM 930 C CA . THR A 1 114 ? -0.191 -4.242 -9.454 1.00 97.94 114 THR A CA 1
ATOM 931 C C . THR A 1 114 ? 0.066 -5.623 -8.862 1.00 97.94 114 THR A C 1
ATOM 933 O O . THR A 1 114 ? -0.008 -6.622 -9.580 1.00 97.94 114 THR A O 1
ATOM 936 N N . ARG A 1 115 ? 0.297 -5.697 -7.548 1.00 98.19 115 ARG A N 1
ATOM 937 C CA . ARG A 1 115 ? 0.305 -6.947 -6.777 1.00 98.19 115 ARG A CA 1
ATOM 938 C C . ARG A 1 115 ? -0.599 -6.862 -5.562 1.00 98.19 115 ARG A C 1
ATOM 940 O O . ARG A 1 115 ? -0.742 -5.798 -4.975 1.00 98.19 115 ARG A O 1
ATOM 947 N N . VAL A 1 116 ? -1.140 -8.005 -5.157 1.00 98.06 116 VAL A N 1
ATOM 948 C CA . VAL A 1 116 ? -1.636 -8.202 -3.790 1.00 98.06 116 VAL A CA 1
ATOM 949 C C . VAL A 1 116 ? -0.614 -9.063 -3.069 1.00 98.06 116 VAL A C 1
ATOM 951 O O . VAL A 1 116 ? -0.266 -10.139 -3.566 1.00 98.06 116 VAL A O 1
ATOM 954 N N . VAL A 1 117 ? -0.116 -8.583 -1.934 1.00 97.31 117 VAL A N 1
ATOM 955 C CA . VAL A 1 117 ? 0.911 -9.262 -1.137 1.00 97.31 117 VAL A CA 1
ATOM 956 C C . VAL A 1 117 ? 0.467 -9.395 0.312 1.00 97.31 117 VAL A C 1
ATOM 958 O O . VAL A 1 117 ? -0.209 -8.505 0.826 1.00 97.31 117 VAL A O 1
ATOM 961 N N . SER A 1 118 ? 0.846 -10.491 0.965 1.00 96.75 118 SER A N 1
ATOM 962 C CA . SER A 1 118 ? 0.673 -10.651 2.409 1.00 96.75 118 SER A CA 1
ATOM 963 C C . SER A 1 118 ? 1.811 -9.989 3.188 1.00 96.75 118 SER A C 1
ATOM 965 O O . SER A 1 118 ? 2.888 -9.708 2.654 1.00 96.75 118 SER A O 1
ATOM 967 N N . GLU A 1 119 ? 1.605 -9.812 4.488 1.00 96.00 119 GLU A N 1
ATOM 968 C CA . GLU A 1 119 ? 2.599 -9.322 5.442 1.00 96.00 119 GLU A CA 1
ATOM 969 C C . GLU A 1 119 ? 3.860 -10.194 5.525 1.00 96.00 119 GLU A C 1
ATOM 971 O O . GLU A 1 119 ? 4.916 -9.717 5.941 1.00 96.00 119 GLU A O 1
ATOM 976 N N . SER A 1 120 ? 3.773 -11.460 5.101 1.00 95.56 120 SER A N 1
ATOM 977 C CA . SER A 1 120 ? 4.915 -12.373 5.013 1.00 95.56 120 SER A CA 1
ATOM 978 C C . SER A 1 120 ? 5.717 -12.217 3.714 1.00 95.56 120 SER A C 1
ATOM 980 O O . SER A 1 120 ? 6.672 -12.964 3.503 1.00 95.56 120 SER A O 1
ATOM 982 N N . GLY A 1 121 ? 5.290 -11.333 2.807 1.00 93.62 121 GLY A N 1
ATOM 983 C CA . GLY A 1 121 ? 5.851 -11.168 1.466 1.00 93.62 121 GLY A CA 1
ATOM 984 C C . GLY A 1 121 ? 5.308 -12.152 0.423 1.00 93.62 121 GLY A C 1
ATOM 985 O O . GLY A 1 121 ? 5.817 -12.196 -0.696 1.00 93.62 121 GLY A O 1
ATOM 986 N N . ALA A 1 122 ? 4.284 -12.955 0.742 1.00 95.62 122 ALA A N 1
ATOM 987 C CA . ALA A 1 122 ? 3.708 -13.869 -0.242 1.00 95.62 122 ALA A CA 1
ATOM 988 C C . ALA A 1 122 ? 2.896 -13.086 -1.284 1.00 95.62 122 ALA A C 1
ATOM 990 O O . ALA A 1 122 ? 2.017 -12.305 -0.933 1.00 95.62 122 ALA A O 1
ATOM 991 N N . VAL A 1 123 ? 3.158 -13.315 -2.573 1.00 96.62 123 VAL A N 1
ATOM 992 C CA . VAL A 1 123 ? 2.383 -12.708 -3.665 1.00 96.62 123 VAL A CA 1
ATOM 993 C C . VAL A 1 123 ? 1.132 -13.546 -3.923 1.00 96.62 123 VAL A C 1
ATOM 995 O O . VAL A 1 123 ? 1.230 -14.703 -4.330 1.00 96.62 123 VAL A O 1
ATOM 998 N N . LEU A 1 124 ? -0.041 -12.955 -3.707 1.00 96.75 124 LEU A N 1
ATOM 999 C CA . LEU A 1 124 ? -1.345 -13.598 -3.908 1.00 96.75 124 LEU A CA 1
ATOM 1000 C C . LEU A 1 124 ? -1.932 -13.313 -5.292 1.00 96.75 124 LEU A C 1
ATOM 1002 O O . LEU A 1 124 ? -2.626 -14.151 -5.867 1.00 96.75 124 LEU A O 1
ATOM 1006 N N . LEU A 1 125 ? -1.653 -12.125 -5.827 1.00 97.31 125 LEU A N 1
ATOM 1007 C CA . LEU A 1 125 ? -2.077 -11.697 -7.155 1.00 97.31 125 LEU A CA 1
ATOM 1008 C C . LEU A 1 125 ? -0.958 -10.897 -7.813 1.00 97.31 125 LEU A C 1
ATOM 1010 O O . LEU A 1 125 ? -0.326 -10.070 -7.159 1.00 97.31 125 LEU A O 1
ATOM 1014 N N . ASP A 1 126 ? -0.760 -11.117 -9.111 1.00 97.12 126 ASP A N 1
ATOM 1015 C CA . ASP A 1 126 ? 0.266 -10.455 -9.911 1.00 97.12 126 ASP A CA 1
ATOM 1016 C C . ASP A 1 126 ? -0.335 -9.996 -11.251 1.00 97.12 126 ASP A C 1
ATOM 1018 O O . ASP A 1 126 ? -0.750 -10.827 -12.061 1.00 97.12 126 ASP A O 1
ATOM 1022 N N . VAL A 1 127 ? -0.438 -8.679 -11.472 1.00 96.94 127 VAL A N 1
ATOM 1023 C CA . VAL A 1 127 ? -1.101 -8.080 -12.648 1.00 96.94 127 VAL A CA 1
ATOM 1024 C C . VAL A 1 127 ? -0.151 -7.122 -13.380 1.00 96.94 127 VAL A C 1
ATOM 1026 O O . VAL A 1 127 ? -0.077 -5.933 -13.038 1.00 96.94 127 VAL A O 1
ATOM 1029 N N . PRO A 1 128 ? 0.565 -7.607 -14.411 1.00 95.38 128 PRO A N 1
ATOM 1030 C CA . PRO A 1 128 ? 1.363 -6.757 -15.291 1.00 95.38 128 PRO A CA 1
ATOM 1031 C C . PRO A 1 128 ? 0.505 -5.684 -15.975 1.00 95.38 128 PRO A C 1
ATOM 1033 O O . PRO A 1 128 ? -0.627 -5.952 -16.377 1.00 95.38 128 PRO A O 1
ATOM 1036 N N . GLY A 1 129 ? 1.029 -4.463 -16.087 1.00 95.50 129 GLY A N 1
ATOM 1037 C CA . GLY A 1 129 ? 0.339 -3.301 -16.663 1.00 95.50 129 GLY A CA 1
ATOM 1038 C C . GLY A 1 129 ? -0.708 -2.657 -15.742 1.00 95.50 129 GLY A C 1
ATOM 1039 O O . GLY A 1 129 ? -1.230 -1.590 -16.063 1.00 95.50 129 GLY A O 1
ATOM 1040 N N . GLY A 1 130 ? -1.025 -3.268 -14.594 1.00 96.69 130 GLY A N 1
ATOM 1041 C CA . GLY A 1 130 ? -2.001 -2.740 -13.643 1.00 96.69 130 GLY A CA 1
ATOM 1042 C C . GLY A 1 130 ? -1.496 -1.479 -12.944 1.00 96.69 130 GLY A C 1
ATOM 1043 O O . GLY A 1 130 ? -0.616 -1.574 -12.092 1.00 96.69 130 GLY A O 1
ATOM 1044 N N . GLY A 1 131 ? -2.056 -0.313 -13.278 1.00 95.19 131 GLY A N 1
ATOM 1045 C CA . GLY A 1 131 ? -1.627 0.977 -12.712 1.00 95.19 131 GLY A CA 1
ATOM 1046 C C . GLY A 1 131 ? -2.661 1.680 -11.839 1.00 95.19 131 GLY A C 1
ATOM 1047 O O . GLY A 1 131 ? -2.333 2.647 -11.161 1.00 95.19 131 GLY A O 1
ATOM 1048 N N . TYR A 1 132 ? -3.911 1.219 -11.846 1.00 95.38 132 TYR A N 1
ATOM 1049 C CA . TYR A 1 132 ? -4.953 1.759 -10.977 1.00 95.38 132 TYR A CA 1
ATOM 1050 C C . TYR A 1 132 ? -5.913 0.659 -10.554 1.00 95.38 132 TYR A C 1
ATOM 1052 O O . TYR A 1 132 ? -6.390 -0.099 -11.400 1.00 95.38 132 TYR A O 1
ATOM 1060 N N . SER A 1 133 ? -6.239 0.618 -9.266 1.00 96.12 133 SER A N 1
ATOM 1061 C CA . SER A 1 133 ? -7.068 -0.432 -8.686 1.00 96.12 133 SER A CA 1
ATOM 1062 C C . SER A 1 133 ? -8.212 0.138 -7.862 1.00 96.12 133 SER A C 1
ATOM 1064 O O . SER A 1 133 ? -8.075 1.148 -7.175 1.00 96.12 133 SER A O 1
ATOM 1066 N N . SER A 1 134 ? -9.358 -0.534 -7.921 1.00 96.19 134 SER A N 1
ATOM 1067 C CA . SER A 1 134 ? -10.529 -0.199 -7.115 1.00 96.19 134 SER A CA 1
ATOM 1068 C C . SER A 1 134 ? -11.227 -1.447 -6.604 1.00 96.19 134 SER A C 1
ATOM 1070 O O . SER A 1 134 ? -11.328 -2.441 -7.323 1.00 96.19 134 SER A O 1
ATOM 1072 N N . ILE A 1 135 ? -11.727 -1.382 -5.371 1.00 95.12 135 ILE A N 1
ATOM 1073 C CA . ILE A 1 135 ? -12.579 -2.420 -4.794 1.00 95.12 135 ILE A CA 1
ATOM 1074 C C . ILE A 1 135 ? -13.985 -1.861 -4.631 1.00 95.12 135 ILE A C 1
ATOM 1076 O O . ILE A 1 135 ? -14.174 -0.772 -4.091 1.00 95.12 135 ILE A O 1
ATOM 1080 N N . PHE A 1 136 ? -14.978 -2.613 -5.096 1.00 94.94 136 PHE A N 1
ATOM 1081 C CA . PHE A 1 136 ? -16.382 -2.252 -4.942 1.00 94.94 136 PHE A CA 1
ATOM 1082 C C . PHE A 1 136 ? -17.220 -3.434 -4.469 1.00 94.94 136 PHE A C 1
ATOM 1084 O O . PHE A 1 136 ? -16.955 -4.593 -4.800 1.00 94.94 136 PHE A O 1
ATOM 1091 N N . SER A 1 137 ? -18.272 -3.117 -3.720 1.00 94.62 137 SER A N 1
ATOM 1092 C CA . SER A 1 137 ? -19.295 -4.076 -3.316 1.00 94.62 137 SER A CA 1
ATOM 1093 C C . SER A 1 137 ? -20.356 -4.200 -4.404 1.00 94.62 137 SER A C 1
ATOM 1095 O O . SER A 1 137 ? -20.888 -3.208 -4.902 1.00 94.62 137 SER A O 1
ATOM 1097 N N . THR A 1 138 ? -20.692 -5.431 -4.762 1.00 93.88 138 THR A N 1
ATOM 1098 C CA . THR A 1 138 ? -21.823 -5.736 -5.643 1.00 93.88 138 THR A CA 1
ATOM 1099 C C . THR A 1 138 ? -23.145 -5.641 -4.883 1.00 93.88 138 THR A C 1
ATOM 1101 O O . THR A 1 138 ? -23.177 -5.682 -3.653 1.00 93.88 138 THR A O 1
ATOM 1104 N N . SER A 1 139 ? -24.268 -5.589 -5.606 1.00 94.25 139 SER A N 1
ATOM 1105 C CA . SER A 1 139 ? -25.608 -5.649 -5.000 1.00 94.25 139 SER A CA 1
ATOM 1106 C C . SER A 1 139 ? -25.865 -6.934 -4.202 1.00 94.25 139 SER A C 1
ATOM 1108 O O . SER A 1 139 ? -26.775 -6.973 -3.382 1.00 94.25 139 SER A O 1
ATOM 1110 N N . GLU A 1 140 ? -25.072 -7.979 -4.441 1.00 93.81 140 GLU A N 1
ATOM 1111 C CA . GLU A 1 140 ? -25.129 -9.269 -3.747 1.00 93.81 140 GLU A CA 1
ATOM 1112 C C . GLU A 1 140 ? -24.217 -9.314 -2.507 1.00 93.81 140 GLU A C 1
ATOM 1114 O O . GLU A 1 140 ? -24.120 -10.343 -1.847 1.00 93.81 140 GLU A O 1
ATOM 1119 N N . GLY A 1 141 ? -23.528 -8.213 -2.185 1.00 89.19 141 GLY A N 1
ATOM 1120 C CA . GLY A 1 141 ? -22.625 -8.117 -1.037 1.00 89.19 141 GLY A CA 1
ATOM 1121 C C . GLY A 1 141 ? -21.229 -8.699 -1.271 1.00 89.19 141 GLY A C 1
ATOM 1122 O O . GLY A 1 141 ? -20.390 -8.609 -0.382 1.00 89.19 141 GLY A O 1
ATOM 1123 N N . SER A 1 142 ? -20.943 -9.253 -2.456 1.00 91.38 142 SER A N 1
ATOM 1124 C CA . SER A 1 142 ? -19.587 -9.703 -2.798 1.00 91.38 142 SER A CA 1
ATOM 1125 C C . SER A 1 142 ? -18.689 -8.524 -3.175 1.00 91.38 142 SER A C 1
ATOM 1127 O O . SER A 1 142 ? -19.142 -7.608 -3.869 1.00 91.38 142 SER A O 1
ATOM 1129 N N . LEU A 1 143 ? -17.425 -8.563 -2.749 1.00 94.38 143 LEU A N 1
ATOM 1130 C CA . LEU A 1 143 ? -16.398 -7.610 -3.170 1.00 94.38 143 LEU A CA 1
ATOM 1131 C C . LEU A 1 143 ? -15.810 -8.013 -4.525 1.00 94.38 143 LEU A C 1
ATOM 1133 O O . LEU A 1 143 ? -15.665 -9.199 -4.837 1.00 94.38 143 LEU A O 1
ATOM 1137 N N . LYS A 1 144 ? -15.467 -7.015 -5.340 1.00 95.44 144 LYS A N 1
ATOM 1138 C CA . LYS A 1 144 ? -14.767 -7.192 -6.614 1.00 95.44 144 LYS A CA 1
ATOM 1139 C C . LYS A 1 144 ? -13.606 -6.217 -6.697 1.00 95.44 144 LYS A C 1
ATOM 1141 O O . LYS A 1 144 ? -13.801 -5.017 -6.527 1.00 95.44 144 LYS A O 1
ATOM 1146 N N . LEU A 1 145 ? -12.424 -6.750 -6.997 1.00 96.56 145 LEU A N 1
ATOM 1147 C CA . LEU A 1 145 ? -11.251 -5.972 -7.370 1.00 96.56 145 LEU A CA 1
ATOM 1148 C C . LEU A 1 145 ? -11.270 -5.734 -8.883 1.00 96.56 145 LEU A C 1
ATOM 1150 O O . LEU A 1 145 ? -11.335 -6.682 -9.666 1.00 96.56 145 LEU A O 1
ATOM 1154 N N . MET A 1 146 ? -11.191 -4.472 -9.286 1.00 97.12 146 MET A N 1
ATOM 1155 C CA . MET A 1 146 ? -10.966 -4.056 -10.666 1.00 97.12 146 MET A CA 1
ATOM 1156 C C . MET A 1 146 ? -9.597 -3.402 -10.771 1.00 97.12 146 MET A C 1
ATOM 1158 O O . MET A 1 146 ? -9.303 -2.470 -10.025 1.00 97.12 146 MET A O 1
ATOM 1162 N N . VAL A 1 147 ? -8.799 -3.873 -11.727 1.00 97.25 147 VAL A N 1
ATOM 1163 C CA . VAL A 1 147 ? -7.469 -3.346 -12.037 1.00 97.25 147 VAL A CA 1
ATOM 1164 C C . VAL A 1 147 ? -7.489 -2.822 -13.469 1.00 97.25 147 VAL A C 1
ATOM 1166 O O . VAL A 1 147 ? -7.745 -3.578 -14.406 1.00 97.25 147 VAL A O 1
ATOM 1169 N N . ASN A 1 148 ? -7.236 -1.528 -13.641 1.00 95.75 148 ASN A N 1
ATOM 1170 C CA . ASN A 1 148 ? -7.045 -0.921 -14.951 1.00 95.75 148 ASN A CA 1
ATOM 1171 C C . ASN A 1 148 ? -5.627 -1.220 -15.430 1.00 95.75 148 ASN A C 1
ATOM 1173 O O . ASN A 1 148 ? -4.645 -0.793 -14.815 1.00 95.75 148 ASN A O 1
ATOM 1177 N N . VAL A 1 149 ? -5.554 -1.961 -16.531 1.00 95.31 149 VAL A N 1
ATOM 1178 C CA . VAL A 1 149 ? -4.306 -2.341 -17.185 1.00 95.31 149 VAL A CA 1
ATOM 1179 C C . VAL A 1 149 ? -4.031 -1.351 -18.306 1.00 95.31 149 VAL A C 1
ATOM 1181 O O . VAL A 1 149 ? -4.850 -1.192 -19.212 1.00 95.31 149 VAL A O 1
ATOM 1184 N N . TYR A 1 150 ? -2.889 -0.680 -18.229 1.00 89.31 150 TYR A N 1
ATOM 1185 C CA . TYR A 1 150 ? -2.392 0.162 -19.306 1.00 89.31 150 TYR A CA 1
ATOM 1186 C C . TYR A 1 150 ? -1.607 -0.715 -20.277 1.00 89.31 150 TYR A C 1
ATOM 1188 O O . TYR A 1 150 ? -0.603 -1.319 -19.902 1.00 89.31 150 TYR A O 1
ATOM 1196 N N . ASP A 1 151 ? -2.103 -0.808 -21.508 1.00 77.25 151 ASP A N 1
ATOM 1197 C CA . ASP A 1 151 ? -1.373 -1.396 -22.626 1.00 77.25 151 ASP A CA 1
ATOM 1198 C C . ASP A 1 151 ? -0.627 -0.268 -23.350 1.00 77.25 151 ASP A C 1
ATOM 1200 O O . ASP A 1 151 ? -1.237 0.736 -23.727 1.00 77.25 151 ASP A O 1
ATOM 1204 N N . PHE A 1 152 ? 0.693 -0.406 -23.477 1.00 63.31 152 PHE A N 1
ATOM 1205 C CA . PHE A 1 152 ? 1.569 0.567 -24.140 1.00 63.31 152 PHE A CA 1
ATOM 1206 C C . PHE A 1 152 ? 1.934 0.133 -25.573 1.00 63.31 152 PHE A C 1
ATOM 1208 O O . PHE A 1 152 ? 2.921 0.622 -26.120 1.00 63.31 152 PHE A O 1
ATOM 1215 N N . SER A 1 153 ? 1.154 -0.789 -26.163 1.00 58.19 153 SER A N 1
ATOM 1216 C CA . SER A 1 153 ? 1.278 -1.253 -27.556 1.00 58.19 153 SER A CA 1
ATOM 1217 C C . SER A 1 153 ? 1.109 -0.156 -28.605 1.00 58.19 153 SER A C 1
ATOM 1219 O O . SER A 1 153 ? 0.127 0.616 -28.475 1.00 58.19 153 SER A O 1
#

Radius of gyration: 22.92 Å; Cα contacts (8 Å, |Δi|>4): 275; chains: 1; bounding box: 50×60×63 Å

Nearest PDB structures (foldseek):
  6xg7-assembly1_A  TM=3.674E-01  e=2.859E-02  Drosophila melanogaster
  3hx8-assembly2_C  TM=4.799E-01  e=4.585E-01  Mesorhizobium loti
  7jl3-assembly1_B  TM=6.903E-01  e=3.722E+00  Homo sapiens
  6mrk-assembly1_U  TM=5.852E-01  e=5.370E+00  Drosophila melanogaster
  6rxg-assembly1_A  TM=4.763E-01  e=5.096E+00  Bifidobacterium longum subsp. infantis ATCC 15697 = JCM 1222 = DSM 20088

pLDDT: mean 88.87, std 10.68, range [57.25, 98.19]

Foldseek 3Di:
DVVVVVVVVVVVVVVVPPPDDDDPDDDDADWDWDCQVHTWIWGADQVQQKIWIAHPVRHTDDIAHEDDDPQKTWDDKDDWYCPQQHDHNWIKIKTKIKHWDPDPPDRTDIWMKIFIATSVRRTPDTGTQFHDWDWDADPVRRIDIDTDGDDPD

Solvent-accessible surface area (backbone atoms only — not comparable to full-atom values): 9184 Å² total; per-residue (Å²): 109,73,69,60,54,53,52,52,53,56,56,61,57,58,71,74,64,67,84,68,91,72,88,86,82,88,71,91,59,58,75,47,82,32,63,64,100,46,73,28,36,36,34,43,42,68,88,76,34,31,39,39,34,22,40,85,88,67,48,79,75,50,76,32,67,53,88,68,58,91,85,46,40,70,71,47,74,45,80,52,23,36,63,81,89,53,88,57,91,56,46,30,32,35,37,28,31,34,31,80,46,83,45,96,89,54,85,49,51,73,50,29,29,28,33,32,32,34,60,86,60,48,75,79,42,82,36,81,24,14,68,47,75,47,76,46,72,45,99,84,70,48,77,44,81,47,67,47,60,61,79,90,124

Mean predicted aligned error: 7.53 Å

Sequence (153 aa):
MKTTLTILAIILINTGLMSQITLDNVYDGTVEFAYLEGEHYFSTDYINNECSIYSLDYALKQKISIEVPTDWYLNDVSYISAKIFNDDDQIELLAVFYRYIPDTDTTGHYEYHTRVVSESGAVLLDVPGGGYSSIFSTSEGSLKLMVNVYDFS